Protein AF-A0A524GF29-F1 (afdb_monomer_lite)

Sequence (35 aa):
MEYIDLHLHSSCSDGTMTPAELVQEAVRAGIRGIA

Radius of gyration: 9.53 Å; chains: 1; bounding box: 21×17×25 Å

Secondary structure (DSSP, 8-state):
---EE-----TTTT-SS-HHHHHHHHHHTT-SEE-

pLDDT: mean 96.42, std 4.14, range [75.44, 98.62]

Foldseek 3Di:
DAAEAEDDDDPVPPDDHHPVVVVVVCVVVRHPYYD

Structure (mmCIF, N/CA/C/O backbone):
data_AF-A0A524GF29-F1
#
_entry.id   AF-A0A524GF29-F1
#
loop_
_atom_site.group_PDB
_atom_site.id
_atom_site.type_symbol
_atom_site.label_atom_id
_atom_site.label_alt_id
_atom_site.label_comp_id
_atom_site.label_asym_id
_atom_site.label_entity_id
_atom_site.label_seq_id
_atom_site.pdbx_PDB_ins_code
_atom_site.Cartn_x
_atom_site.Cartn_y
_atom_site.Cartn_z
_atom_site.occupancy
_atom_site.B_iso_or_equiv
_atom_site.auth_seq_id
_atom_site.auth_comp_id
_atom_site.auth_asym_id
_atom_site.auth_atom_id
_atom_site.pdbx_PDB_model_num
ATOM 1 N N . MET A 1 1 ? -12.143 -1.586 15.126 1.00 75.44 1 MET A N 1
ATOM 2 C CA . MET A 1 1 ? -11.643 -0.425 14.364 1.00 75.44 1 MET A CA 1
ATOM 3 C C . MET A 1 1 ? -10.980 -1.005 13.131 1.00 75.44 1 MET A C 1
ATOM 5 O O . MET A 1 1 ? -10.153 -1.891 13.298 1.00 75.44 1 MET A O 1
ATOM 9 N N . GLU A 1 2 ? -11.445 -0.659 11.934 1.00 86.88 2 GLU A N 1
ATOM 10 C CA . GLU A 1 2 ? -10.887 -1.214 10.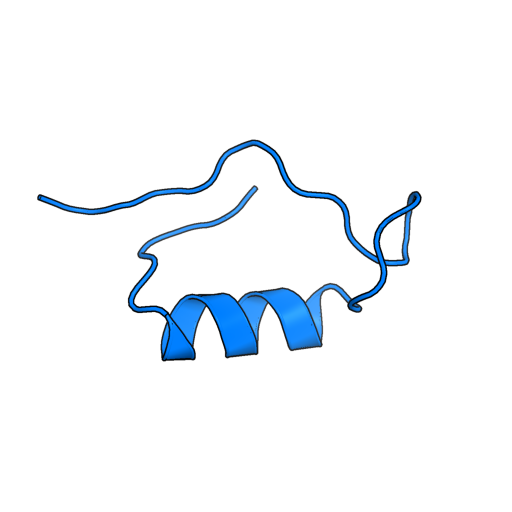693 1.00 86.88 2 GLU A CA 1
ATOM 11 C C . GLU A 1 2 ? -9.599 -0.463 10.333 1.00 86.88 2 GLU A C 1
ATOM 13 O O . GLU A 1 2 ? -9.553 0.760 10.465 1.00 86.88 2 GLU A O 1
ATOM 18 N N . TYR A 1 3 ? -8.553 -1.188 9.928 1.00 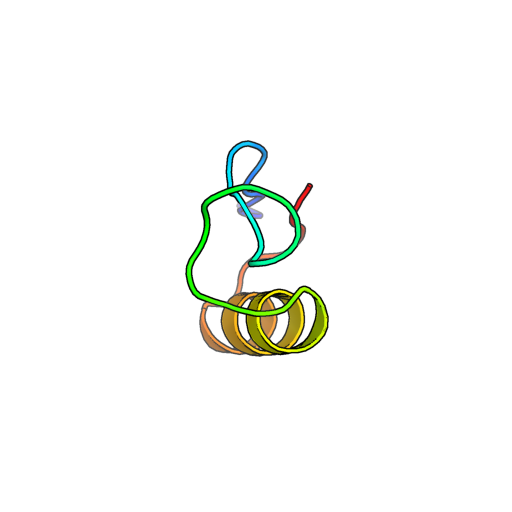94.94 3 TYR A N 1
ATOM 19 C CA . TYR A 1 3 ? -7.274 -0.609 9.511 1.00 94.94 3 TYR A CA 1
ATOM 20 C C . TYR A 1 3 ? -7.183 -0.606 7.985 1.00 94.94 3 TYR A C 1
ATOM 22 O O . TYR A 1 3 ? -7.442 -1.632 7.353 1.00 94.94 3 TYR A O 1
ATOM 30 N N . ILE A 1 4 ? -6.834 0.542 7.409 1.00 96.94 4 ILE A N 1
ATOM 31 C CA . ILE A 1 4 ? -6.651 0.735 5.969 1.00 96.94 4 ILE A CA 1
ATOM 32 C C . ILE A 1 4 ? -5.289 1.395 5.774 1.00 96.94 4 ILE A C 1
ATOM 34 O O . ILE A 1 4 ? -5.018 2.419 6.404 1.00 96.94 4 ILE A O 1
ATOM 38 N N . ASP A 1 5 ? -4.459 0.811 4.913 1.00 96.12 5 ASP A N 1
ATOM 39 C CA . ASP A 1 5 ? -3.182 1.397 4.514 1.00 96.12 5 ASP A CA 1
ATOM 40 C C . ASP A 1 5 ? -3.372 2.190 3.217 1.00 96.12 5 ASP A C 1
ATOM 42 O O . ASP A 1 5 ? -3.868 1.670 2.223 1.00 96.12 5 ASP A O 1
ATOM 46 N N . LEU A 1 6 ? -3.030 3.473 3.239 1.00 97.00 6 LEU A N 1
ATOM 47 C CA . LEU A 1 6 ? -3.186 4.371 2.093 1.00 97.00 6 LEU A CA 1
ATOM 48 C C . LEU A 1 6 ? -1.842 4.808 1.510 1.00 97.00 6 LEU A C 1
ATOM 50 O O . LEU A 1 6 ? -1.807 5.719 0.683 1.00 97.00 6 LEU A O 1
ATOM 54 N N . HIS A 1 7 ? -0.739 4.228 1.983 1.00 96.56 7 HIS A N 1
ATOM 55 C CA . HIS A 1 7 ? 0.593 4.634 1.570 1.00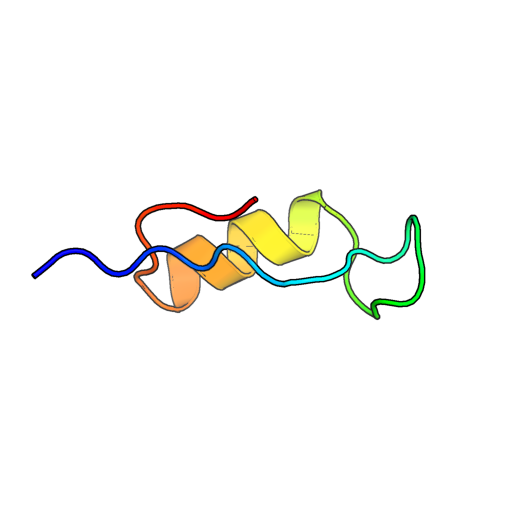 96.56 7 HIS A CA 1
ATOM 56 C C . HIS A 1 7 ? 1.541 3.437 1.541 1.00 96.56 7 HIS A C 1
ATOM 58 O O . HIS A 1 7 ? 2.383 3.255 2.421 1.00 96.56 7 HIS A O 1
ATOM 64 N N . LEU A 1 8 ? 1.448 2.667 0.460 1.00 95.44 8 LEU A N 1
ATOM 65 C CA . LEU A 1 8 ? 2.402 1.618 0.143 1.00 95.44 8 LEU A CA 1
ATOM 66 C C . LEU A 1 8 ? 2.763 1.643 -1.337 1.00 95.44 8 LEU A C 1
ATOM 68 O O . LEU A 1 8 ? 2.104 2.268 -2.163 1.00 95.44 8 LEU A O 1
ATOM 72 N N . HIS A 1 9 ? 3.850 0.960 -1.664 1.00 98.12 9 HIS A N 1
ATOM 73 C CA . HIS A 1 9 ? 4.363 0.889 -3.019 1.00 98.12 9 HIS A CA 1
ATOM 74 C C . HIS A 1 9 ? 4.471 -0.581 -3.416 1.00 98.12 9 HIS A C 1
ATOM 76 O O . HIS A 1 9 ? 4.942 -1.415 -2.641 1.00 98.12 9 HIS A O 1
ATOM 82 N N . SER A 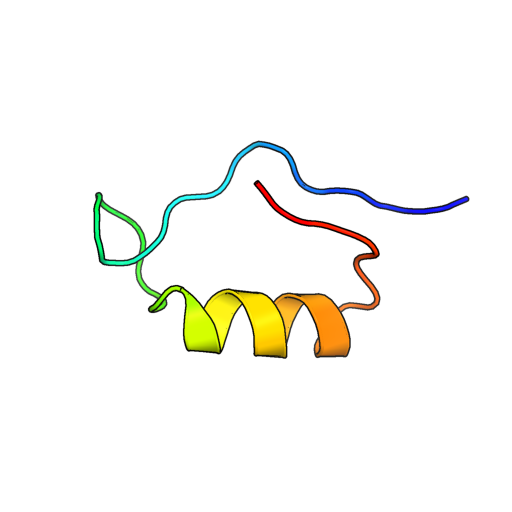1 10 ? 4.025 -0.905 -4.629 1.00 98.38 10 SER A N 1
ATOM 83 C CA . SER A 1 10 ? 4.243 -2.222 -5.232 1.00 98.38 10 SER A CA 1
ATOM 84 C C . SER A 1 10 ? 5.530 -2.241 -6.052 1.00 98.38 10 SER A C 1
ATOM 86 O O . SER A 1 10 ? 6.120 -1.197 -6.341 1.00 98.38 10 SER A O 1
ATOM 88 N N . SER A 1 11 ? 5.923 -3.425 -6.512 1.00 98.38 11 SER A N 1
ATOM 89 C CA . SER A 1 11 ? 7.029 -3.617 -7.452 1.00 98.38 11 SER A CA 1
ATOM 90 C C . SER A 1 11 ? 6.793 -2.977 -8.830 1.00 98.38 11 SER A C 1
ATOM 92 O O . SER A 1 11 ? 7.684 -3.011 -9.673 1.00 98.38 11 SER A O 1
ATOM 94 N N . CYS A 1 12 ? 5.605 -2.417 -9.097 1.00 98.31 12 CYS A N 1
ATOM 95 C CA . CYS A 1 12 ? 5.353 -1.583 -10.277 1.00 98.31 12 CYS A CA 1
ATOM 96 C C . CYS A 1 12 ? 5.895 -0.147 -10.127 1.00 98.31 12 CYS A C 1
ATOM 98 O O . CYS A 1 12 ? 5.959 0.570 -11.123 1.00 98.31 12 CYS A O 1
ATOM 100 N N . SER A 1 13 ? 6.255 0.269 -8.907 1.00 96.88 13 SER A N 1
ATOM 101 C CA . SER A 1 13 ? 6.949 1.526 -8.606 1.00 96.88 13 SER A CA 1
ATOM 102 C C . SER A 1 13 ? 8.342 1.198 -8.054 1.00 96.88 13 SER A C 1
ATOM 104 O O . SER A 1 13 ? 9.251 0.870 -8.811 1.00 96.88 13 SER A O 1
ATOM 106 N N . ASP A 1 14 ? 8.492 1.230 -6.735 1.00 97.75 14 ASP A N 1
ATOM 107 C CA . ASP A 1 14 ? 9.740 1.116 -5.974 1.00 97.75 14 ASP A CA 1
ATOM 108 C C . ASP A 1 14 ? 9.565 0.255 -4.708 1.00 97.75 14 ASP A C 1
ATOM 110 O O . ASP A 1 14 ? 10.459 0.178 -3.866 1.00 97.75 14 ASP A O 1
ATOM 114 N N . GLY A 1 15 ? 8.423 -0.429 -4.583 1.00 97.62 15 GLY A N 1
ATOM 115 C CA . GLY A 1 15 ? 8.199 -1.446 -3.563 1.00 97.62 15 GLY A CA 1
ATOM 116 C C . GLY A 1 15 ? 8.820 -2.796 -3.921 1.00 97.62 15 GLY A C 1
ATOM 117 O O . GLY A 1 15 ? 9.298 -3.022 -5.031 1.00 97.62 15 GLY A O 1
ATOM 118 N N . THR A 1 16 ? 8.788 -3.731 -2.974 1.00 98.31 16 THR A N 1
ATOM 119 C CA . THR A 1 16 ? 9.401 -5.062 -3.137 1.00 98.31 16 THR A CA 1
ATOM 120 C C . THR A 1 16 ? 8.409 -6.153 -3.529 1.00 98.31 16 THR A C 1
ATOM 122 O O . THR A 1 16 ? 8.803 -7.129 -4.159 1.00 98.31 16 THR A O 1
ATOM 125 N N . MET A 1 17 ? 7.133 -5.996 -3.176 1.00 98.56 17 MET A N 1
ATOM 126 C CA . MET A 1 17 ? 6.081 -6.986 -3.415 1.00 98.56 17 MET A CA 1
ATOM 127 C C . MET A 1 17 ? 5.259 -6.619 -4.648 1.00 98.56 17 MET A C 1
ATOM 129 O O . MET A 1 17 ? 4.928 -5.452 -4.872 1.00 98.56 17 MET A O 1
ATOM 133 N N . THR A 1 18 ? 4.880 -7.617 -5.437 1.00 98.56 18 THR A N 1
ATOM 134 C CA . THR A 1 18 ? 3.914 -7.437 -6.526 1.00 98.56 18 THR A CA 1
ATOM 135 C C . THR A 1 18 ? 2.541 -7.025 -5.973 1.00 98.56 18 THR A C 1
ATOM 137 O O . THR A 1 18 ? 2.228 -7.314 -4.814 1.00 98.56 18 THR A O 1
ATOM 140 N N . PRO A 1 19 ? 1.658 -6.406 -6.783 1.00 98.19 19 PRO A N 1
ATOM 141 C CA . PRO A 1 19 ? 0.300 -6.079 -6.338 1.00 98.19 19 PRO A CA 1
ATOM 142 C C . PRO A 1 19 ? -0.473 -7.282 -5.769 1.00 98.19 19 PRO A C 1
ATOM 144 O O . PRO A 1 19 ? -1.219 -7.142 -4.804 1.00 98.19 19 PRO A O 1
ATOM 147 N N . ALA A 1 20 ? -0.272 -8.480 -6.329 1.00 98.50 20 ALA A N 1
ATOM 148 C CA . ALA A 1 20 ? -0.929 -9.694 -5.850 1.00 98.50 20 ALA A CA 1
ATOM 149 C C . ALA A 1 20 ? -0.400 -10.148 -4.479 1.00 98.50 20 ALA A C 1
ATOM 151 O O . ALA A 1 20 ? -1.186 -10.540 -3.616 1.00 98.50 20 ALA A O 1
ATOM 152 N N . GLU A 1 21 ? 0.915 -10.069 -4.261 1.00 98.62 21 GLU A N 1
ATOM 153 C CA . GLU A 1 21 ? 1.534 -10.391 -2.971 1.00 98.62 21 GLU A CA 1
ATOM 154 C C . GLU A 1 21 ? 1.100 -9.404 -1.881 1.00 98.62 21 GLU A C 1
ATOM 156 O O . GLU A 1 21 ? 0.796 -9.832 -0.770 1.00 98.62 21 GLU A O 1
ATOM 161 N N . LEU A 1 22 ? 0.989 -8.109 -2.199 1.00 98.19 22 LEU A N 1
ATOM 162 C CA . LEU A 1 22 ? 0.501 -7.089 -1.261 1.00 98.19 22 LEU A CA 1
ATOM 163 C C . LEU A 1 22 ? -0.924 -7.373 -0.783 1.00 98.19 22 LEU A C 1
ATOM 165 O O . LEU A 1 22 ? -1.197 -7.287 0.410 1.00 98.19 22 LEU A O 1
ATOM 169 N N . VAL A 1 23 ? -1.829 -7.762 -1.687 1.00 97.94 23 VAL A N 1
ATOM 170 C CA . VAL A 1 23 ? -3.204 -8.132 -1.310 1.00 97.94 23 VAL A CA 1
ATOM 171 C C . VAL A 1 23 ? -3.213 -9.364 -0.401 1.00 97.94 23 VAL A C 1
ATOM 173 O O . VAL A 1 23 ? -3.946 -9.396 0.587 1.00 97.94 23 VAL A O 1
ATOM 176 N N . GLN A 1 24 ? -2.393 -10.375 -0.702 1.00 98.38 24 GLN A N 1
ATOM 177 C CA . GLN A 1 24 ? -2.283 -11.566 0.147 1.00 98.38 24 GLN A CA 1
ATOM 178 C C . GLN A 1 24 ? -1.750 -11.222 1.540 1.00 98.38 24 GLN A C 1
ATOM 180 O O . GLN A 1 24 ? -2.264 -11.734 2.537 1.00 98.38 24 GLN A O 1
ATOM 185 N N . GLU A 1 25 ? -0.753 -10.346 1.617 1.00 98.00 25 GLU A N 1
ATOM 186 C CA . GLU A 1 25 ? -0.169 -9.920 2.885 1.00 98.00 25 GLU A CA 1
ATOM 187 C C . GLU A 1 25 ? -1.121 -9.031 3.687 1.00 98.00 25 GLU A C 1
ATOM 189 O O . GLU A 1 25 ? -1.271 -9.237 4.888 1.00 98.00 25 GLU A O 1
ATOM 194 N N . ALA A 1 26 ? -1.866 -8.138 3.031 1.00 97.06 26 ALA A N 1
ATOM 195 C CA . ALA A 1 26 ? -2.915 -7.347 3.670 1.00 97.06 26 ALA A CA 1
ATOM 196 C C . ALA A 1 26 ? -3.972 -8.243 4.339 1.00 97.06 26 ALA A C 1
ATOM 198 O O . ALA A 1 26 ? -4.352 -8.004 5.487 1.00 97.06 26 ALA A O 1
ATOM 199 N N . VAL A 1 27 ? -4.390 -9.327 3.673 1.00 97.44 27 VAL A N 1
ATOM 200 C CA . VAL A 1 27 ? -5.313 -10.316 4.257 1.00 97.44 27 VAL A CA 1
ATOM 201 C C . VAL A 1 27 ? -4.682 -11.034 5.453 1.00 97.44 27 VAL A C 1
ATOM 203 O O . VAL A 1 27 ? -5.344 -11.186 6.480 1.00 97.44 27 VAL A O 1
ATOM 206 N N . ARG A 1 28 ? -3.408 -11.445 5.361 1.00 97.94 28 ARG A N 1
ATOM 207 C CA . ARG A 1 28 ? -2.685 -12.089 6.478 1.00 97.94 28 ARG A CA 1
ATOM 208 C C . ARG A 1 28 ? -2.532 -11.166 7.685 1.00 97.94 28 ARG A C 1
ATOM 210 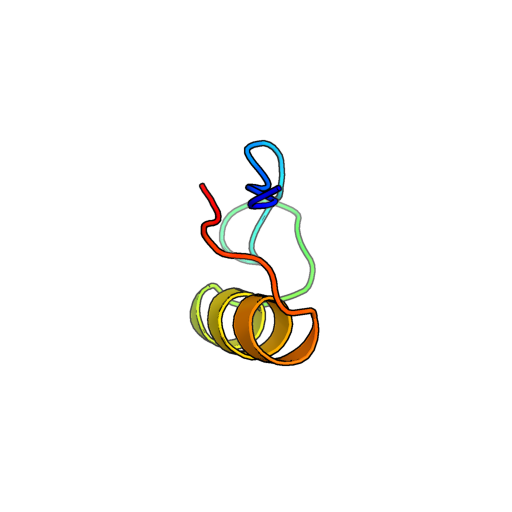O O . ARG A 1 28 ? -2.669 -11.623 8.816 1.00 97.94 28 ARG A O 1
ATOM 217 N N . ALA A 1 29 ? -2.288 -9.883 7.440 1.00 96.19 29 ALA A N 1
ATOM 218 C CA . ALA A 1 29 ? -2.135 -8.853 8.459 1.00 96.19 29 ALA A CA 1
ATOM 219 C C . ALA A 1 29 ? -3.476 -8.363 9.045 1.00 96.19 29 ALA A C 1
ATOM 221 O O . ALA A 1 29 ? -3.481 -7.588 9.999 1.00 96.19 29 ALA A O 1
ATOM 222 N N . GLY A 1 30 ? -4.618 -8.797 8.497 1.00 96.50 30 GLY A N 1
ATOM 223 C CA . GLY A 1 30 ? -5.943 -8.345 8.936 1.00 96.50 30 GLY A CA 1
ATOM 224 C C . GLY A 1 30 ? -6.272 -6.902 8.531 1.00 96.50 30 GLY A C 1
ATOM 225 O O . GLY A 1 30 ? -7.130 -6.269 9.149 1.00 96.50 30 GLY A O 1
ATOM 226 N N . ILE A 1 31 ? -5.600 -6.378 7.503 1.00 96.81 31 ILE A N 1
ATOM 227 C CA . ILE A 1 31 ? -5.847 -5.052 6.933 1.00 96.81 31 ILE A CA 1
ATOM 228 C C . ILE A 1 31 ? -7.096 -5.121 6.049 1.00 96.81 31 ILE A C 1
ATOM 230 O O . ILE A 1 31 ? -7.261 -6.029 5.233 1.00 96.81 31 ILE A O 1
ATOM 234 N N . ARG A 1 32 ? -8.004 -4.155 6.215 1.00 97.12 32 ARG A N 1
ATOM 235 C CA . ARG A 1 32 ? -9.302 -4.144 5.530 1.00 97.12 32 ARG A CA 1
ATOM 236 C C . ARG A 1 32 ? -9.227 -3.589 4.108 1.00 97.12 32 ARG A C 1
ATOM 238 O O . ARG A 1 32 ? -10.071 -3.940 3.286 1.00 97.12 32 ARG A O 1
ATOM 245 N N . GLY A 1 33 ? -8.240 -2.747 3.822 1.00 96.69 33 GLY A N 1
ATOM 246 C CA . GLY A 1 33 ? -8.021 -2.17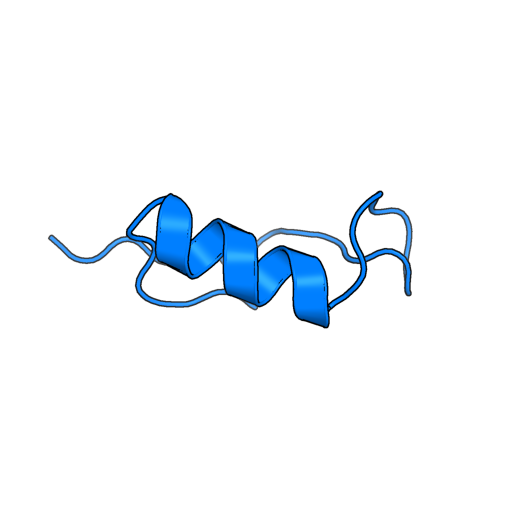2 2.500 1.00 96.69 33 GLY A CA 1
ATOM 247 C C . GLY A 1 33 ? -6.615 -1.607 2.341 1.00 96.69 33 GLY A C 1
ATOM 248 O O . GLY A 1 33 ? -5.990 -1.214 3.325 1.00 96.69 33 GLY A O 1
ATOM 249 N N . ILE A 1 34 ? -6.154 -1.576 1.093 1.00 96.88 34 ILE A N 1
ATOM 250 C CA . ILE A 1 34 ? -4.895 -0.964 0.671 1.00 96.88 34 ILE A CA 1
ATOM 251 C C . ILE A 1 34 ? -5.129 -0.095 -0.574 1.00 96.88 34 ILE A C 1
ATOM 253 O O . ILE A 1 34 ? -6.081 -0.368 -1.314 1.00 96.88 34 ILE A O 1
ATOM 257 N N . ALA A 1 35 ? -4.290 0.918 -0.798 1.00 93.94 35 ALA A N 1
ATOM 258 C CA . ALA A 1 35 ? -4.287 1.768 -1.994 1.00 93.94 35 ALA A CA 1
ATOM 259 C C . ALA A 1 35 ? -2.926 1.744 -2.699 1.00 93.94 35 ALA A C 1
ATOM 261 O O . ALA A 1 35 ? -1.904 1.661 -1.983 1.00 93.94 35 ALA A O 1
#